Protein AF-A0A8I0SPR6-F1 (afdb_monomer_lite)

Sequence (163 aa):
MSTTIAFDTYAYVKKLRDAGVDERQAGIQAEALVAMVEDRLTTKQDMFMLKRDLAGMETNLRGDIKEMDVKAETRFRELGGKIETMKVEILARVDTKIEASKVDTLKWTAGMFAAQTALIIGAMFAMLKMNQPNPPPTGFPLAPAPEMRLPAPPTPTPVVPPH

Foldseek 3Di:
DPDDPDQDLPVQLVVCVVVPHDSVRSNVVSVVVVVVVVVPDDDPVNVVVVVVVVVVVVVVVVVVVVVVVVVVVVVVVVVVVVVVVVVVVVVVVVVVVVVVVVVVVVVVVVVVVVVVVVVVVVVVVVVVVVPDDDDPPDDDDPDPDDDPDDDDDDDDDDDDDDD

Structure (mmCIF, N/CA/C/O backbone):
data_AF-A0A8I0SPR6-F1
#
_entry.id   AF-A0A8I0SPR6-F1
#
loop_
_atom_site.group_PDB
_atom_site.id
_atom_site.type_symbol
_atom_site.label_atom_id
_atom_site.label_alt_id
_atom_site.label_comp_id
_atom_site.label_asym_id
_atom_site.label_entity_id
_atom_site.label_seq_id
_atom_site.pdbx_PDB_ins_code
_atom_site.Cartn_x
_atom_site.Cartn_y
_atom_site.Cartn_z
_atom_site.occupancy
_atom_site.B_iso_or_equiv
_atom_site.auth_seq_id
_atom_site.auth_comp_id
_atom_site.auth_asym_id
_atom_site.auth_atom_id
_atom_site.pdbx_PDB_model_num
ATOM 1 N N . MET A 1 1 ? -31.067 -7.128 27.918 1.00 38.47 1 MET A N 1
ATOM 2 C CA . MET A 1 1 ? -31.882 -6.863 29.120 1.00 38.47 1 MET A CA 1
ATOM 3 C C . MET A 1 1 ? -31.095 -7.384 30.308 1.00 38.4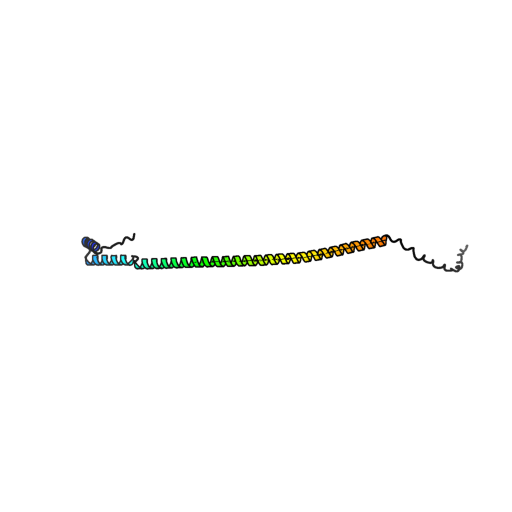7 1 MET A C 1
ATOM 5 O O . MET A 1 1 ? -30.935 -8.591 30.409 1.00 38.47 1 MET A O 1
ATOM 9 N N . SER A 1 2 ? -30.500 -6.509 31.122 1.00 41.44 2 SER A N 1
ATOM 10 C CA . SER A 1 2 ? -29.825 -6.944 32.350 1.00 41.44 2 SER A CA 1
ATOM 11 C C . SER A 1 2 ? -30.891 -7.187 33.407 1.00 41.44 2 SER A C 1
ATOM 13 O O . SER A 1 2 ? -31.450 -6.236 33.945 1.00 41.44 2 SER A O 1
ATOM 15 N N . THR A 1 3 ? -31.212 -8.450 33.664 1.00 42.59 3 THR A N 1
ATOM 16 C CA . THR A 1 3 ? -32.060 -8.831 34.794 1.00 42.59 3 THR A CA 1
ATOM 17 C C . THR A 1 3 ? -31.268 -8.558 36.065 1.00 42.59 3 THR A C 1
ATOM 19 O O . THR A 1 3 ? -30.351 -9.302 36.401 1.00 42.59 3 THR A O 1
ATOM 22 N N . THR A 1 4 ? -31.560 -7.455 36.749 1.00 54.38 4 THR A N 1
ATOM 23 C CA . THR A 1 4 ? -31.020 -7.207 38.087 1.00 54.38 4 THR A CA 1
ATOM 24 C C . THR A 1 4 ? -31.644 -8.237 39.022 1.00 54.38 4 THR A C 1
ATOM 26 O O . THR A 1 4 ? -32.839 -8.176 39.299 1.00 54.38 4 THR A O 1
ATOM 29 N N . ILE A 1 5 ? -30.860 -9.221 39.463 1.00 63.16 5 ILE A N 1
ATOM 30 C CA . ILE A 1 5 ? -31.296 -10.171 40.487 1.00 63.16 5 ILE A CA 1
ATOM 31 C C . ILE A 1 5 ? -31.250 -9.410 41.812 1.00 63.16 5 ILE A C 1
ATOM 33 O O . ILE A 1 5 ? -30.193 -9.266 42.417 1.00 63.16 5 ILE A O 1
ATOM 37 N N . ALA A 1 6 ? -32.382 -8.848 42.228 1.00 67.44 6 ALA A N 1
ATOM 38 C CA . ALA A 1 6 ? -32.519 -8.304 43.570 1.00 67.44 6 ALA A CA 1
ATOM 39 C C . ALA A 1 6 ? -32.626 -9.484 44.547 1.00 67.44 6 ALA A C 1
ATOM 41 O O . ALA A 1 6 ? -33.594 -10.245 44.496 1.00 67.44 6 ALA A O 1
ATOM 42 N N . PHE A 1 7 ? -31.612 -9.672 45.394 1.00 82.81 7 PHE A N 1
ATOM 43 C CA . PHE A 1 7 ? -31.650 -10.682 46.446 1.00 82.81 7 PHE A CA 1
ATOM 44 C C . PHE A 1 7 ? -32.396 -10.123 47.663 1.00 82.81 7 PHE A C 1
ATOM 46 O O . PHE A 1 7 ? -31.942 -9.172 48.295 1.00 82.81 7 PHE A O 1
ATOM 53 N N . ASP A 1 8 ? -33.560 -10.695 47.976 1.00 89.62 8 ASP A N 1
ATOM 54 C CA . ASP A 1 8 ? -34.340 -10.328 49.160 1.00 89.62 8 ASP A CA 1
ATOM 55 C C . ASP A 1 8 ? -33.836 -11.108 50.382 1.00 89.62 8 ASP A C 1
ATOM 57 O O . ASP A 1 8 ? -34.277 -12.226 50.675 1.00 89.62 8 ASP A O 1
ATOM 61 N N . THR A 1 9 ? -32.889 -10.496 51.096 1.00 90.75 9 THR A N 1
ATOM 62 C CA . THR A 1 9 ? -32.280 -11.040 52.314 1.00 90.75 9 THR A CA 1
ATOM 63 C C . THR A 1 9 ? -33.330 -11.363 53.379 1.00 90.75 9 THR A C 1
ATOM 65 O O . THR A 1 9 ? -33.224 -12.390 54.046 1.00 90.75 9 THR A O 1
ATOM 68 N N . TYR A 1 10 ? -34.382 -10.547 53.523 1.00 92.50 10 TYR A N 1
ATOM 69 C CA . TYR A 1 10 ? -35.407 -10.756 54.549 1.00 92.50 10 TYR A CA 1
ATOM 70 C C . TYR A 1 10 ? -36.288 -11.967 54.234 1.00 92.50 10 TYR A C 1
ATOM 72 O O . TYR A 1 10 ? -36.498 -12.827 55.094 1.00 92.50 10 TYR A O 1
ATOM 80 N N . ALA A 1 11 ? -36.772 -12.079 52.994 1.00 93.06 11 ALA A N 1
ATOM 81 C CA . ALA A 1 11 ? -37.551 -13.236 52.565 1.00 93.06 11 ALA A CA 1
ATOM 82 C C . ALA A 1 11 ? -36.734 -14.538 52.648 1.00 93.06 11 ALA A C 1
ATOM 84 O O . ALA A 1 11 ? -37.284 -15.591 52.984 1.00 93.06 11 ALA A O 1
ATOM 85 N N . TYR A 1 12 ? -35.427 -14.468 52.380 1.00 93.62 12 TYR A N 1
ATOM 86 C CA . TYR A 1 12 ? -34.513 -15.600 52.510 1.00 93.62 12 TYR A CA 1
ATOM 87 C C . TYR A 1 12 ? -34.317 -16.030 53.974 1.00 93.62 12 TYR A C 1
ATOM 89 O O . TYR A 1 12 ? -34.534 -17.199 54.295 1.00 93.62 12 TYR A O 1
ATOM 97 N N . VAL A 1 13 ? -34.022 -15.090 54.881 1.00 95.88 13 VAL A N 1
ATOM 98 C CA . VAL A 1 13 ? -33.905 -15.360 56.329 1.00 95.88 13 VAL A CA 1
ATOM 99 C C . VAL A 1 13 ? -35.208 -15.932 56.891 1.00 95.88 13 VAL A C 1
ATOM 101 O O . VAL A 1 13 ? -35.184 -16.922 57.622 1.00 95.88 13 VAL A O 1
ATOM 104 N N . LYS A 1 14 ? -36.360 -15.367 56.501 1.00 95.62 14 LYS A N 1
ATOM 105 C CA . LYS A 1 14 ? -37.680 -15.862 56.912 1.00 95.62 14 LYS A CA 1
ATOM 106 C C . LYS A 1 14 ? -37.892 -17.321 56.506 1.00 95.62 14 LYS A C 1
ATOM 108 O O . LYS A 1 14 ? -38.305 -18.113 57.343 1.00 95.62 14 LYS A O 1
ATOM 113 N N . LYS A 1 15 ? -37.572 -17.693 55.262 1.00 95.06 15 LYS A N 1
ATOM 114 C CA . LYS A 1 15 ? -37.686 -19.086 54.793 1.00 95.06 15 LYS A CA 1
ATOM 115 C C . LYS A 1 15 ? -36.806 -20.047 55.588 1.00 95.06 15 LYS A C 1
ATOM 117 O O . LYS A 1 15 ? -37.255 -21.142 55.903 1.00 95.06 15 LYS A O 1
ATOM 122 N N . LEU A 1 16 ? -35.575 -19.649 55.907 1.00 95.25 16 LEU A N 1
ATOM 123 C CA . LEU A 1 16 ? -34.661 -20.474 56.701 1.00 95.25 16 LEU A CA 1
ATOM 124 C C . LEU A 1 16 ? -35.183 -20.672 58.128 1.00 95.25 16 LEU A C 1
ATOM 126 O O . LEU A 1 16 ? -35.201 -21.798 58.621 1.00 95.25 16 LEU A O 1
ATOM 130 N N . ARG A 1 17 ? -35.684 -19.605 58.759 1.00 95.81 17 ARG A N 1
ATOM 131 C CA . ARG A 1 17 ? -36.299 -19.684 60.088 1.00 95.81 17 ARG A CA 1
ATOM 132 C C . ARG A 1 17 ? -37.550 -20.559 60.093 1.00 95.81 17 ARG A C 1
ATOM 134 O O . ARG A 1 17 ? -37.694 -21.411 60.963 1.00 95.81 17 ARG A O 1
ATOM 141 N N . ASP A 1 18 ? -38.432 -20.381 59.112 1.00 96.06 18 ASP A N 1
ATOM 142 C CA . ASP A 1 18 ? -39.660 -21.173 58.982 1.00 96.06 18 ASP A CA 1
ATOM 143 C C . ASP A 1 18 ? -39.342 -22.667 58.705 1.00 96.06 18 ASP A C 1
ATOM 145 O O . ASP A 1 18 ? -40.147 -23.540 59.019 1.00 96.06 18 ASP A O 1
ATOM 149 N N . ALA A 1 19 ? -38.144 -22.974 58.186 1.00 95.25 19 ALA A N 1
ATOM 150 C CA . ALA A 1 19 ? -37.602 -24.327 58.023 1.00 95.25 19 ALA A CA 1
ATOM 151 C C . ALA A 1 19 ? -36.843 -24.865 59.259 1.00 95.25 19 ALA A C 1
ATOM 153 O O . ALA A 1 19 ? -36.312 -25.975 59.214 1.00 95.25 19 ALA A O 1
ATOM 154 N N . GLY A 1 20 ? -36.792 -24.107 60.360 1.00 93.62 20 GLY A N 1
ATOM 155 C CA . GLY A 1 20 ? -36.185 -24.521 61.629 1.00 93.62 20 GLY A CA 1
ATOM 156 C C . GLY A 1 20 ? -34.717 -24.128 61.822 1.00 93.62 20 GLY A C 1
ATOM 157 O O . GLY A 1 20 ? -34.099 -24.581 62.784 1.00 93.62 20 GLY A O 1
ATOM 158 N N . VAL A 1 21 ? -34.143 -23.299 60.944 1.00 95.56 21 VAL A N 1
ATOM 159 C CA . VAL A 1 21 ? -32.799 -22.730 61.142 1.00 95.56 21 VAL A CA 1
ATOM 160 C C . VAL A 1 21 ? -32.869 -21.608 62.179 1.00 95.56 21 VAL A C 1
ATOM 162 O O . VAL A 1 21 ? -33.773 -20.774 62.139 1.00 95.56 21 VAL A O 1
ATOM 165 N N . ASP A 1 22 ? -31.904 -21.563 63.098 1.00 95.56 22 ASP A N 1
ATOM 166 C CA . ASP A 1 22 ? -31.794 -20.476 64.074 1.00 95.56 22 ASP A CA 1
ATOM 167 C C . ASP A 1 22 ? -31.654 -19.105 63.386 1.00 95.56 22 ASP A C 1
ATOM 169 O O . ASP A 1 22 ? -30.998 -18.976 62.352 1.00 95.56 22 ASP A O 1
ATOM 173 N N . GLU A 1 23 ? -32.240 -18.060 63.970 1.00 92.06 23 GLU A N 1
ATOM 174 C CA . GLU A 1 23 ? -32.304 -16.734 63.349 1.00 92.06 23 GLU A CA 1
ATOM 175 C C . GLU A 1 23 ? -30.918 -16.112 63.122 1.00 92.06 23 GLU A C 1
ATOM 177 O O . GLU A 1 23 ? -30.685 -15.505 62.073 1.00 92.06 23 GLU A O 1
ATOM 182 N N . ARG A 1 24 ? -29.953 -16.327 64.031 1.00 93.19 24 ARG A N 1
ATOM 183 C CA . ARG A 1 24 ? -28.573 -15.871 63.797 1.00 93.19 24 ARG A CA 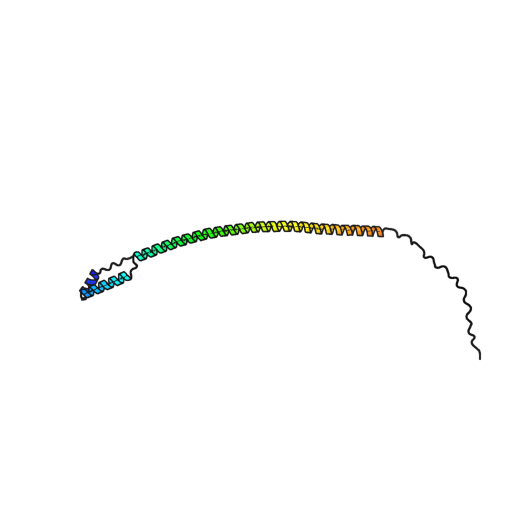1
ATOM 184 C C . ARG A 1 24 ? -27.921 -16.641 62.659 1.00 93.19 24 ARG A C 1
ATOM 186 O O . ARG A 1 24 ? -27.238 -16.039 61.836 1.00 93.19 24 ARG A O 1
ATOM 193 N N . GLN A 1 25 ? -28.126 -17.955 62.595 1.00 93.12 25 GLN A N 1
ATOM 194 C CA . GLN A 1 25 ? -27.565 -18.778 61.519 1.00 93.12 25 GLN A CA 1
ATOM 195 C C . GLN A 1 25 ? -28.170 -18.424 60.156 1.00 93.12 25 GLN A C 1
ATOM 197 O O . GLN A 1 25 ? -27.437 -18.314 59.174 1.00 93.12 25 GLN A O 1
ATOM 202 N N . ALA A 1 26 ? -29.482 -18.194 60.100 1.00 95.12 26 ALA A N 1
ATOM 203 C CA . ALA A 1 26 ? -30.177 -17.750 58.899 1.00 95.12 26 ALA A CA 1
ATOM 204 C C . ALA A 1 26 ? -29.657 -16.386 58.416 1.00 95.12 26 ALA A C 1
ATOM 206 O O . ALA A 1 26 ? -29.413 -16.218 57.221 1.00 95.12 26 ALA A O 1
ATOM 207 N N . GLY A 1 27 ? -29.424 -15.446 59.340 1.00 92.44 27 GLY A N 1
ATOM 208 C CA . GLY A 1 27 ? -28.809 -14.149 59.048 1.00 92.44 27 GLY A CA 1
ATOM 209 C C . GLY A 1 27 ? -27.410 -14.278 58.441 1.00 92.44 27 GLY A C 1
ATOM 210 O O . GLY A 1 27 ? -27.161 -13.730 57.371 1.00 92.44 27 GLY A O 1
ATOM 211 N N . ILE A 1 28 ? -26.534 -15.076 59.062 1.00 94.62 28 ILE A N 1
ATOM 212 C CA . ILE A 1 28 ? -25.161 -15.300 58.573 1.00 94.62 28 ILE A CA 1
ATOM 213 C C . ILE A 1 28 ? -25.162 -15.951 57.182 1.00 94.62 28 ILE A C 1
ATOM 215 O O . ILE A 1 28 ? -24.378 -15.563 56.317 1.00 94.62 28 ILE A O 1
ATOM 219 N N . GLN A 1 29 ? -26.050 -16.919 56.928 1.00 92.44 29 GLN A N 1
ATOM 220 C CA . GLN A 1 29 ? -26.164 -17.534 55.601 1.00 92.44 29 GLN A CA 1
ATOM 221 C C . GLN A 1 29 ? -26.618 -16.533 54.537 1.00 92.44 29 GLN A C 1
ATOM 223 O O . GLN A 1 29 ? -26.108 -16.560 53.418 1.00 92.44 29 GLN A O 1
ATOM 228 N N . ALA A 1 30 ? -27.575 -15.666 54.870 1.00 92.81 30 ALA A N 1
ATOM 229 C CA . ALA A 1 30 ? -28.072 -14.646 53.956 1.00 92.81 30 ALA A CA 1
ATOM 230 C C . ALA A 1 30 ? -26.981 -13.624 53.612 1.00 92.81 30 ALA A C 1
ATOM 232 O O . ALA A 1 30 ? -26.788 -13.299 52.444 1.00 92.81 30 ALA A O 1
ATOM 233 N N . GLU A 1 31 ? -26.234 -13.177 54.620 1.00 90.56 31 GLU A N 1
ATOM 234 C CA . GLU A 1 31 ? -25.129 -12.229 54.475 1.00 90.56 31 GLU A CA 1
ATOM 235 C C . GLU A 1 31 ? -23.979 -12.817 53.641 1.00 90.56 31 GLU A C 1
ATOM 237 O O . GLU A 1 31 ? -23.499 -12.179 52.705 1.00 90.56 31 GLU A O 1
ATOM 242 N N . ALA A 1 32 ? -23.610 -14.079 53.886 1.00 91.06 32 ALA A N 1
ATOM 243 C CA . ALA A 1 32 ? -22.609 -14.783 53.085 1.00 91.06 32 ALA A CA 1
ATOM 244 C C . ALA A 1 32 ? -23.037 -14.952 51.614 1.00 91.06 32 ALA A C 1
ATOM 246 O O . ALA A 1 32 ? -22.204 -14.867 50.709 1.00 91.06 32 ALA A O 1
ATOM 247 N N . LEU A 1 33 ? -24.332 -15.180 51.357 1.00 88.25 33 LEU A N 1
ATOM 248 C CA . LEU A 1 33 ? -24.853 -15.308 49.997 1.00 88.25 33 LEU A CA 1
ATOM 249 C C . LEU A 1 33 ? -24.853 -13.963 49.257 1.00 88.25 33 LEU A C 1
ATOM 251 O O . LEU A 1 33 ? -24.478 -13.924 48.087 1.00 88.25 33 LEU A O 1
ATOM 255 N N . VAL A 1 34 ? -25.223 -12.872 49.937 1.00 88.12 34 VAL A N 1
ATOM 256 C CA . VAL A 1 34 ? -25.141 -11.506 49.392 1.00 88.12 34 VAL A CA 1
ATOM 257 C C . VAL A 1 34 ? -23.701 -11.176 49.015 1.00 88.12 34 VAL A C 1
ATOM 259 O O . VAL A 1 34 ? -23.459 -10.791 47.874 1.00 88.12 34 VAL A O 1
ATOM 262 N N . ALA A 1 35 ? -22.746 -11.431 49.913 1.00 85.25 35 ALA A N 1
ATOM 263 C CA . ALA A 1 35 ? -21.331 -11.187 49.648 1.00 85.25 35 ALA A CA 1
ATOM 264 C C . ALA A 1 35 ? -20.824 -11.960 48.413 1.00 85.25 35 ALA A C 1
ATOM 266 O O . ALA A 1 35 ? -20.146 -11.390 47.562 1.00 85.25 35 ALA A O 1
ATOM 267 N N . MET A 1 36 ? -21.198 -13.238 48.258 1.00 83.25 36 MET A N 1
ATOM 268 C CA . MET A 1 36 ? -20.830 -14.032 47.074 1.00 83.25 36 MET A CA 1
ATOM 269 C C . MET A 1 36 ? -21.480 -13.541 45.774 1.00 83.25 36 MET A C 1
ATOM 271 O O . MET A 1 36 ? -20.889 -13.678 44.702 1.00 83.25 36 MET A O 1
ATOM 275 N N . VAL A 1 37 ? -22.711 -13.029 45.842 1.00 81.75 37 VAL A N 1
ATOM 276 C CA . VAL A 1 37 ? -23.421 -12.494 44.673 1.00 81.75 37 VAL A CA 1
ATOM 277 C C . VAL A 1 37 ? -22.816 -11.158 44.252 1.00 81.75 37 VAL A C 1
ATOM 279 O O . VAL A 1 37 ? -22.580 -10.961 43.064 1.00 81.75 37 VAL A O 1
ATOM 282 N N . GLU A 1 38 ? -22.515 -10.270 45.198 1.00 78.50 38 GLU A N 1
ATOM 283 C CA . GLU A 1 38 ? -21.878 -8.978 44.925 1.00 78.50 38 GLU A CA 1
ATOM 284 C C . GLU A 1 38 ? -20.464 -9.136 44.348 1.00 78.50 38 GLU A C 1
ATOM 286 O O . GLU A 1 38 ? -20.138 -8.454 43.379 1.00 78.50 38 GLU A O 1
ATOM 291 N N . ASP A 1 39 ? -19.670 -10.085 44.855 1.00 77.00 39 ASP A N 1
ATOM 292 C CA . ASP A 1 39 ? -18.302 -10.357 44.381 1.00 77.00 39 ASP A CA 1
ATOM 293 C C . ASP A 1 39 ? -18.252 -10.902 42.938 1.00 77.00 39 ASP A C 1
ATOM 295 O O . ASP A 1 39 ? -17.302 -10.665 42.193 1.00 77.00 39 ASP A O 1
ATOM 299 N N . ARG A 1 40 ? -19.299 -11.614 42.497 1.00 70.88 40 ARG A N 1
ATOM 300 C CA . ARG A 1 40 ? -19.376 -12.201 41.143 1.00 70.88 40 ARG A CA 1
ATOM 301 C C . ARG A 1 40 ? -20.079 -11.320 40.116 1.00 70.88 40 ARG A C 1
ATOM 303 O O . ARG A 1 40 ? -20.077 -11.656 38.928 1.00 70.88 40 ARG A O 1
ATOM 310 N N . LEU A 1 41 ? -20.723 -10.239 40.543 1.00 76.88 41 LEU A N 1
ATOM 311 C CA . LEU A 1 41 ? -21.430 -9.345 39.638 1.00 76.88 41 LEU A CA 1
ATOM 312 C C . LEU A 1 41 ? -20.455 -8.350 39.017 1.00 76.88 41 LEU A C 1
ATOM 314 O O . LEU A 1 41 ? -19.772 -7.602 39.706 1.00 76.88 41 LEU A O 1
ATOM 318 N N . THR A 1 42 ? -20.451 -8.284 37.685 1.00 73.12 42 THR A N 1
ATOM 319 C CA . THR A 1 42 ? -19.804 -7.182 36.971 1.00 73.12 42 THR A CA 1
ATOM 320 C C . THR A 1 42 ? -20.439 -5.875 37.430 1.00 73.12 42 THR A C 1
ATOM 322 O O . THR A 1 42 ? -21.647 -5.663 37.265 1.00 73.12 42 THR A O 1
ATOM 325 N N . THR A 1 43 ? -19.643 -4.995 38.030 1.00 79.19 43 THR A N 1
ATOM 326 C CA . THR A 1 43 ? -20.162 -3.741 38.565 1.00 79.19 43 THR A CA 1
ATOM 327 C C . THR A 1 43 ? -20.516 -2.793 37.418 1.00 79.19 43 THR A C 1
ATOM 329 O O . THR A 1 43 ? -20.017 -2.897 36.292 1.00 79.19 43 THR A O 1
ATOM 332 N N . LYS A 1 44 ? -21.369 -1.796 37.691 1.00 79.12 44 LYS A N 1
ATOM 333 C CA . LYS A 1 44 ? -21.623 -0.718 36.716 1.00 79.12 44 LYS A CA 1
ATOM 334 C C . LYS A 1 44 ? -20.316 -0.035 36.300 1.00 79.12 44 LYS A 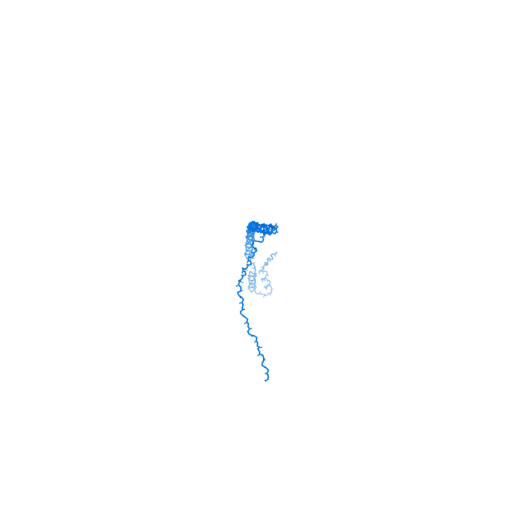C 1
ATOM 336 O O . LYS A 1 44 ? -20.190 0.363 35.145 1.00 79.12 44 LYS A O 1
ATOM 341 N N . GLN A 1 45 ? -19.364 0.076 37.226 1.00 84.06 45 GLN A N 1
ATOM 342 C CA . GLN A 1 45 ? -18.054 0.671 36.996 1.00 84.06 45 GLN A CA 1
ATOM 343 C C . GLN A 1 45 ? -17.240 -0.123 35.967 1.00 84.06 45 GLN A C 1
ATOM 345 O O . GLN A 1 45 ? -16.708 0.484 35.040 1.00 84.06 45 GLN A O 1
ATOM 350 N N . ASP A 1 46 ? -17.224 -1.453 36.049 1.00 86.12 46 ASP A N 1
ATOM 351 C CA . ASP A 1 46 ? -16.537 -2.308 35.069 1.00 86.12 46 ASP A CA 1
ATOM 352 C C . ASP A 1 46 ? -17.113 -2.130 33.663 1.00 86.12 46 ASP A C 1
ATOM 354 O O . ASP A 1 46 ? -16.381 -1.982 32.685 1.00 86.12 46 ASP A O 1
ATOM 358 N N . MET A 1 47 ? -18.442 -2.033 33.556 1.00 89.56 47 MET A N 1
ATOM 359 C CA . MET A 1 47 ? -19.095 -1.757 32.276 1.00 89.56 47 MET A CA 1
ATOM 360 C C . MET A 1 47 ? -18.727 -0.370 31.723 1.00 89.56 47 MET A C 1
ATOM 362 O O . MET A 1 47 ? -18.586 -0.211 30.509 1.00 89.56 47 MET A O 1
ATOM 366 N N . PHE A 1 48 ? -18.563 0.642 32.581 1.00 90.94 48 PHE A N 1
ATOM 367 C CA . PHE A 1 48 ? -18.088 1.961 32.154 1.00 90.94 48 PHE A CA 1
ATOM 368 C C . PHE A 1 48 ? -16.632 1.928 31.686 1.00 90.94 48 PHE A C 1
ATOM 370 O O . PHE A 1 48 ? -16.323 2.565 30.679 1.00 90.94 48 PHE A O 1
ATOM 377 N N . MET A 1 49 ? -15.763 1.170 32.361 1.00 92.81 49 MET A N 1
ATOM 378 C CA . MET A 1 49 ? -14.373 0.984 31.933 1.00 92.81 49 MET A CA 1
ATOM 379 C C . MET A 1 49 ? -14.315 0.329 30.551 1.00 92.81 49 MET A C 1
ATOM 381 O O . MET A 1 49 ? -13.714 0.895 29.644 1.00 92.81 49 MET A O 1
ATOM 385 N N . LEU A 1 50 ? -15.061 -0.759 30.337 1.00 94.69 50 LEU A N 1
ATOM 386 C CA . LEU A 1 50 ? -15.136 -1.428 29.033 1.00 94.69 50 LEU A CA 1
ATOM 387 C C . LEU A 1 50 ? -15.661 -0.513 27.920 1.00 94.69 50 LEU A C 1
ATOM 389 O O . LEU A 1 50 ? -15.124 -0.512 26.817 1.00 94.69 50 LEU A O 1
ATOM 393 N N . LYS A 1 51 ? -16.693 0.297 28.191 1.00 95.56 51 LYS A N 1
ATOM 394 C CA . LYS A 1 51 ? -17.204 1.271 27.209 1.00 95.56 51 LYS A CA 1
ATOM 395 C C . LYS A 1 51 ? -16.172 2.335 26.862 1.00 95.56 51 LYS A C 1
ATOM 397 O O . LYS A 1 51 ? -16.081 2.738 25.705 1.00 95.56 51 LYS A O 1
ATOM 402 N N . ARG A 1 52 ? -15.419 2.805 27.856 1.00 96.81 52 ARG A N 1
ATOM 403 C CA . ARG A 1 52 ? -14.353 3.782 27.643 1.00 96.81 52 ARG A CA 1
ATOM 404 C C . ARG A 1 52 ? -13.226 3.181 26.811 1.00 96.81 52 ARG A C 1
ATOM 406 O O . ARG A 1 52 ? -12.767 3.828 25.877 1.00 96.81 52 ARG A O 1
ATOM 413 N N . ASP A 1 53 ? -12.817 1.958 27.121 1.00 97.25 53 ASP A N 1
ATOM 414 C CA . ASP A 1 53 ? -11.749 1.270 26.399 1.00 97.25 53 ASP A CA 1
ATOM 415 C C . ASP A 1 53 ? -12.174 0.969 24.954 1.00 97.25 53 ASP A C 1
ATOM 417 O O . ASP A 1 53 ? -11.398 1.202 24.028 1.00 97.25 53 ASP A O 1
ATOM 421 N N . LEU A 1 54 ? -13.437 0.578 24.739 1.00 97.81 54 LEU A N 1
ATOM 422 C CA . LEU A 1 54 ? -14.017 0.419 23.403 1.00 97.81 54 LEU A CA 1
ATOM 423 C C . LEU A 1 54 ? -14.005 1.736 22.617 1.00 97.81 54 LEU A C 1
ATOM 425 O O . LEU A 1 54 ? -13.542 1.757 21.480 1.00 97.81 54 LEU A O 1
ATOM 429 N N . ALA A 1 55 ? -14.447 2.841 23.223 1.00 97.69 55 ALA A N 1
ATOM 430 C CA . ALA A 1 55 ? -14.387 4.156 22.586 1.00 97.69 55 ALA A CA 1
ATOM 431 C C . ALA A 1 55 ? -12.936 4.556 22.255 1.00 97.69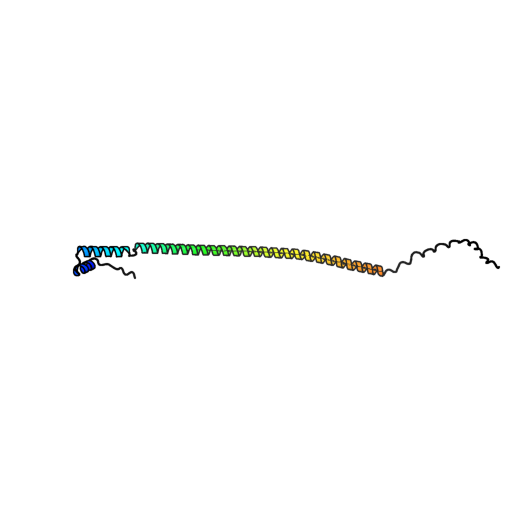 55 ALA A C 1
ATOM 433 O O . ALA A 1 55 ? -12.666 5.090 21.182 1.00 97.69 55 ALA A O 1
ATOM 434 N N . GLY A 1 56 ? -11.986 4.239 23.140 1.00 98.06 56 GLY A N 1
ATOM 435 C CA . GLY A 1 56 ? -10.556 4.413 22.888 1.00 98.06 56 GLY A CA 1
ATOM 436 C C . GLY A 1 56 ? -10.090 3.633 21.656 1.00 98.06 56 GLY A C 1
ATOM 437 O O . GLY A 1 56 ? -9.493 4.210 20.747 1.00 98.06 56 GLY A O 1
ATOM 438 N N . MET A 1 57 ? -10.432 2.346 21.571 1.00 98.00 57 MET A N 1
ATOM 439 C CA . MET A 1 57 ? -10.116 1.506 20.413 1.00 98.00 57 MET A CA 1
ATOM 440 C C . MET A 1 57 ? -10.735 2.038 19.116 1.00 98.00 57 MET A C 1
ATOM 442 O O . MET A 1 57 ? -10.047 2.086 18.100 1.00 98.00 57 MET A O 1
ATOM 446 N N . GLU A 1 58 ? -11.993 2.480 19.137 1.00 97.69 58 GLU A N 1
ATOM 447 C CA . GLU A 1 58 ? -12.648 3.077 17.967 1.00 97.69 58 GLU A CA 1
ATOM 448 C C . GLU A 1 58 ? -11.919 4.337 17.490 1.00 97.69 58 GLU A C 1
ATOM 450 O O . GLU A 1 58 ? -11.709 4.521 16.288 1.00 97.69 58 GLU A O 1
ATOM 455 N N . THR A 1 59 ? -11.488 5.198 18.417 1.00 97.62 59 THR A N 1
ATOM 456 C CA . THR A 1 59 ? -10.722 6.399 18.060 1.00 97.62 59 THR A CA 1
ATOM 457 C C . THR A 1 59 ? -9.347 6.067 17.489 1.00 97.62 59 THR A C 1
ATOM 459 O O . THR A 1 59 ? -8.959 6.676 16.490 1.00 97.62 59 THR A O 1
ATOM 462 N N . ASN A 1 60 ? -8.654 5.073 18.052 1.00 98.00 60 ASN A N 1
ATOM 463 C CA . ASN A 1 60 ? -7.361 4.606 17.553 1.00 98.00 60 ASN A CA 1
ATOM 464 C C . ASN A 1 60 ? -7.497 4.019 16.147 1.00 98.00 60 ASN A C 1
ATOM 466 O O . ASN A 1 60 ? -6.821 4.476 15.235 1.00 98.00 60 ASN A O 1
ATOM 470 N N . LEU A 1 61 ? -8.450 3.106 15.932 1.00 98.31 61 LEU A N 1
ATOM 471 C CA . LEU A 1 61 ? -8.707 2.519 14.614 1.00 98.31 61 LEU A CA 1
ATOM 472 C C . LEU A 1 61 ? -9.066 3.583 13.573 1.00 98.31 61 LEU A C 1
ATOM 474 O O . LEU A 1 61 ? -8.621 3.523 12.429 1.00 98.31 61 LEU A O 1
ATOM 478 N N . ARG A 1 62 ? -9.849 4.596 13.959 1.00 98.12 62 ARG A N 1
ATOM 479 C CA . ARG A 1 62 ? -10.154 5.730 13.080 1.00 98.12 62 ARG A CA 1
ATOM 480 C C . ARG A 1 62 ? -8.908 6.554 12.744 1.00 98.12 62 ARG A C 1
ATOM 482 O O . ARG A 1 62 ? -8.832 7.096 11.642 1.00 98.12 62 ARG A O 1
ATOM 489 N N . GLY A 1 63 ? -7.979 6.683 13.688 1.00 98.31 63 GLY A N 1
ATOM 490 C CA . GLY A 1 63 ? -6.668 7.294 13.479 1.00 98.31 63 GLY A CA 1
ATOM 491 C C . GLY A 1 63 ? -5.831 6.493 12.487 1.00 98.31 63 GLY A C 1
ATOM 492 O O . GLY A 1 63 ? -5.435 7.038 11.460 1.00 98.31 63 GLY A O 1
ATOM 493 N N . ASP A 1 64 ? -5.670 5.196 12.739 1.00 98.19 64 ASP A N 1
ATOM 494 C CA . ASP A 1 64 ? -4.882 4.281 11.908 1.00 98.19 64 ASP A CA 1
ATOM 495 C C . ASP A 1 64 ? -5.396 4.236 10.464 1.00 98.19 64 ASP A C 1
ATOM 497 O O . ASP A 1 64 ? -4.610 4.297 9.520 1.00 98.19 64 ASP A O 1
ATOM 501 N N . ILE A 1 65 ? -6.721 4.204 10.266 1.00 98.31 65 ILE A N 1
ATOM 502 C CA . ILE A 1 65 ? -7.331 4.244 8.927 1.00 98.31 65 ILE A CA 1
ATOM 503 C C . ILE A 1 65 ? -6.949 5.531 8.188 1.00 98.31 65 ILE A C 1
ATOM 505 O O . ILE A 1 65 ? -6.577 5.474 7.018 1.00 98.31 65 ILE A O 1
ATOM 509 N N . LYS A 1 66 ? -7.007 6.689 8.856 1.00 97.88 66 LYS A N 1
ATOM 510 C CA . LYS A 1 66 ? -6.611 7.968 8.247 1.00 97.88 66 LYS A CA 1
ATOM 511 C C . LYS A 1 66 ? -5.119 8.020 7.939 1.00 97.88 66 LYS A C 1
ATOM 513 O O . LYS A 1 66 ? -4.731 8.547 6.903 1.00 97.88 66 LYS A O 1
ATOM 518 N N . GLU A 1 67 ? -4.281 7.493 8.827 1.00 98.25 67 GLU A N 1
ATOM 519 C CA . GLU A 1 67 ? -2.839 7.426 8.589 1.00 98.25 67 GLU A CA 1
ATOM 520 C C . GLU A 1 67 ? -2.522 6.530 7.386 1.00 98.25 67 GLU A C 1
ATOM 522 O O . GLU A 1 67 ? -1.719 6.896 6.524 1.00 98.25 67 GLU A O 1
ATOM 527 N N . MET A 1 68 ? -3.185 5.374 7.293 1.00 97.94 68 MET A N 1
ATOM 528 C CA . MET A 1 68 ? -3.054 4.470 6.154 1.00 97.94 68 MET A CA 1
ATOM 529 C C . MET A 1 68 ? -3.475 5.127 4.839 1.00 97.94 68 MET A C 1
ATOM 531 O O . MET A 1 68 ? -2.782 4.934 3.840 1.00 97.94 68 MET A O 1
ATOM 535 N N . ASP A 1 69 ? -4.554 5.909 4.843 1.00 98.25 69 ASP A N 1
ATOM 536 C CA . ASP A 1 69 ? -5.051 6.643 3.673 1.00 98.25 69 ASP A CA 1
ATOM 537 C C . ASP A 1 69 ? -3.998 7.639 3.158 1.00 98.25 69 ASP A C 1
ATOM 539 O O . ASP A 1 69 ? -3.503 7.522 2.033 1.00 98.25 69 ASP A O 1
ATOM 543 N N . VAL A 1 70 ? -3.494 8.500 4.051 1.00 98.19 70 VAL A N 1
ATOM 544 C CA . VAL A 1 70 ? -2.429 9.471 3.741 1.00 98.19 70 VAL A CA 1
ATOM 545 C C . VAL A 1 70 ? -1.161 8.778 3.232 1.00 98.19 70 VAL A C 1
ATOM 547 O O . VAL A 1 70 ? -0.494 9.240 2.296 1.00 98.19 70 VAL A O 1
ATOM 550 N N . LYS A 1 71 ? -0.792 7.647 3.840 1.00 98.25 71 LYS A N 1
ATOM 551 C CA . LYS A 1 71 ? 0.385 6.870 3.438 1.00 98.25 71 LYS A CA 1
ATOM 552 C C . LYS A 1 71 ? 0.204 6.238 2.060 1.00 98.25 71 LYS A C 1
ATOM 554 O O . LYS A 1 71 ? 1.165 6.204 1.285 1.00 98.25 71 LYS A O 1
ATOM 559 N N . ALA A 1 72 ? -0.992 5.746 1.744 1.00 98.38 72 ALA A N 1
ATOM 560 C CA . ALA A 1 72 ? -1.313 5.204 0.430 1.00 98.38 72 ALA A CA 1
ATOM 561 C C . ALA A 1 72 ? -1.211 6.296 -0.642 1.00 98.38 72 ALA A C 1
ATOM 563 O O . ALA A 1 72 ? -0.496 6.117 -1.628 1.00 98.38 72 ALA A O 1
ATOM 564 N N . GLU A 1 73 ? -1.821 7.455 -0.410 1.00 98.31 73 GLU A N 1
ATOM 565 C CA . GLU A 1 73 ? -1.790 8.604 -1.323 1.00 98.31 73 GLU A CA 1
ATOM 566 C C . GLU A 1 73 ? -0.364 9.099 -1.573 1.00 98.31 73 GLU A C 1
ATOM 568 O O . GLU A 1 73 ? 0.039 9.332 -2.717 1.00 98.31 73 GLU A O 1
ATOM 573 N N . THR A 1 74 ? 0.443 9.178 -0.513 1.00 98.12 74 THR A N 1
ATOM 574 C CA . THR A 1 74 ? 1.857 9.557 -0.610 1.00 98.12 74 THR A CA 1
ATOM 575 C C . THR A 1 74 ? 2.636 8.575 -1.485 1.00 98.12 74 THR A C 1
ATOM 577 O O . THR A 1 74 ? 3.371 8.993 -2.382 1.00 98.12 74 THR A O 1
ATOM 580 N N . ARG A 1 75 ? 2.447 7.264 -1.281 1.00 98.31 75 ARG A N 1
ATOM 581 C CA . ARG A 1 75 ? 3.114 6.226 -2.084 1.00 98.31 75 ARG A CA 1
ATOM 582 C C . ARG A 1 75 ? 2.647 6.219 -3.535 1.00 98.31 75 ARG A C 1
ATOM 584 O O . ARG A 1 75 ? 3.473 6.030 -4.425 1.00 98.31 75 ARG A O 1
ATOM 591 N N . PHE A 1 76 ? 1.362 6.449 -3.796 1.00 98.25 76 PHE A N 1
ATOM 592 C CA . PHE A 1 76 ? 0.855 6.578 -5.162 1.00 98.25 76 PHE A CA 1
ATOM 593 C C . PHE A 1 76 ? 1.456 7.786 -5.875 1.00 98.25 76 PHE A C 1
ATOM 595 O O . PHE A 1 76 ? 1.876 7.669 -7.027 1.00 98.25 76 PHE A O 1
ATOM 602 N N . ARG A 1 77 ? 1.575 8.923 -5.184 1.00 98.06 77 ARG A N 1
ATOM 603 C CA . ARG A 1 77 ? 2.232 10.112 -5.730 1.00 98.06 77 ARG A CA 1
ATOM 604 C C . ARG A 1 77 ? 3.711 9.861 -6.020 1.00 98.0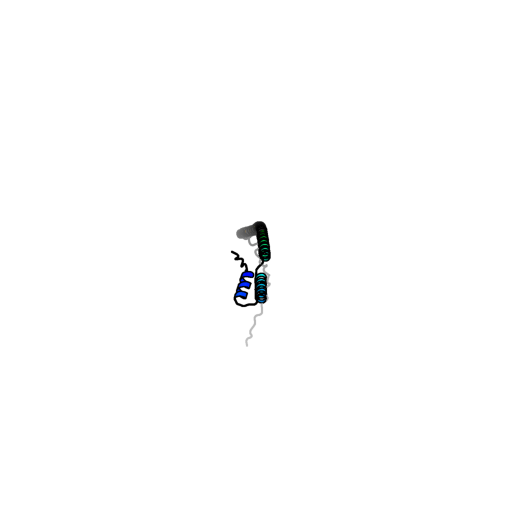6 77 ARG A C 1
ATOM 606 O O . ARG A 1 77 ? 4.199 10.257 -7.076 1.00 98.06 77 ARG A O 1
ATOM 613 N N . GLU A 1 78 ? 4.411 9.180 -5.117 1.00 98.19 78 GLU A N 1
ATOM 614 C CA . GLU A 1 78 ? 5.812 8.797 -5.308 1.00 98.19 78 GLU A CA 1
ATOM 615 C C . GLU A 1 78 ? 5.984 7.862 -6.516 1.00 98.19 78 GLU A C 1
ATOM 617 O O . GLU A 1 78 ? 6.858 8.089 -7.353 1.00 98.19 78 GLU A O 1
ATOM 622 N N . LEU A 1 79 ? 5.132 6.839 -6.644 1.00 98.38 79 LEU A N 1
ATOM 623 C CA . LEU A 1 79 ? 5.129 5.933 -7.795 1.00 98.38 79 LEU A CA 1
ATOM 624 C C . LEU A 1 79 ? 4.846 6.678 -9.102 1.00 98.38 79 LEU A C 1
ATOM 626 O O . LEU A 1 79 ? 5.574 6.479 -10.072 1.00 98.38 79 LEU A O 1
ATOM 630 N N . GLY A 1 80 ? 3.851 7.568 -9.119 1.00 98.19 80 GLY A N 1
ATOM 631 C CA . GLY A 1 80 ? 3.555 8.413 -10.276 1.00 98.19 80 GLY A CA 1
ATOM 632 C C . GLY A 1 80 ? 4.752 9.276 -10.684 1.00 98.19 80 GLY A C 1
ATOM 633 O O . GLY A 1 80 ? 5.108 9.323 -11.859 1.00 98.19 80 GLY A O 1
ATOM 634 N N . GLY A 1 81 ? 5.443 9.876 -9.709 1.00 98.25 81 GLY A N 1
ATOM 635 C CA . GLY A 1 81 ? 6.671 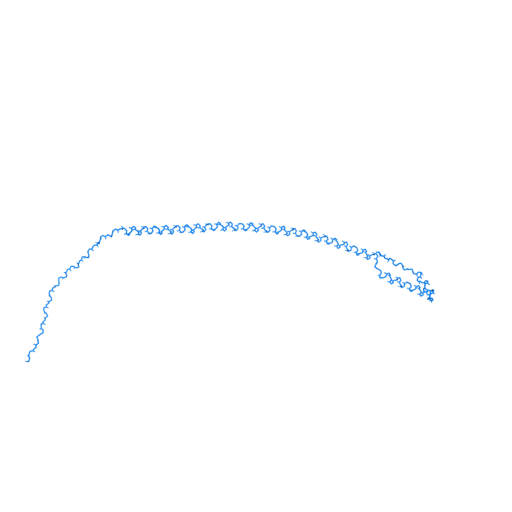10.634 -9.953 1.00 98.25 81 GLY A CA 1
ATOM 636 C C . GLY A 1 81 ? 7.805 9.776 -10.521 1.00 98.25 81 GLY A C 1
ATOM 637 O O . GLY A 1 81 ? 8.452 10.172 -11.488 1.00 98.25 81 GLY A O 1
ATOM 638 N N . LYS A 1 82 ? 8.030 8.572 -9.974 1.00 98.25 82 LYS A N 1
ATOM 639 C CA . LYS A 1 82 ? 9.037 7.631 -10.500 1.00 98.25 82 LYS A CA 1
ATOM 640 C C . LYS A 1 82 ? 8.726 7.207 -11.933 1.00 98.25 82 LYS A C 1
ATOM 642 O O . LYS A 1 82 ? 9.644 7.125 -12.742 1.00 98.25 82 LYS A O 1
ATOM 647 N N . ILE A 1 83 ? 7.456 6.957 -12.251 1.00 98.31 83 ILE A N 1
ATOM 648 C CA . ILE A 1 83 ? 7.020 6.603 -13.606 1.00 98.31 83 ILE A CA 1
ATOM 649 C C . ILE A 1 83 ? 7.313 7.743 -14.584 1.00 98.31 83 ILE A C 1
ATOM 651 O O . ILE A 1 83 ? 7.885 7.482 -15.641 1.00 98.31 83 ILE A O 1
ATOM 655 N N . GLU A 1 84 ? 6.989 8.991 -14.236 1.00 98.00 84 GLU A N 1
ATOM 656 C CA . GLU A 1 84 ? 7.245 10.121 -15.137 1.00 98.00 84 GLU A CA 1
ATOM 657 C C . GLU A 1 84 ? 8.750 10.349 -15.341 1.00 98.00 84 GLU A C 1
ATOM 659 O O . GLU A 1 84 ? 9.199 10.529 -16.472 1.00 98.00 84 GLU A O 1
ATOM 664 N N . THR A 1 85 ? 9.557 10.232 -14.282 1.00 97.62 85 THR A N 1
ATOM 665 C CA . THR A 1 85 ? 11.024 10.296 -14.392 1.00 97.62 85 THR A CA 1
ATOM 666 C C . THR A 1 85 ? 11.575 9.187 -15.288 1.00 97.62 85 THR A C 1
ATOM 668 O O . THR A 1 85 ? 12.363 9.467 -16.191 1.00 97.62 85 THR A O 1
ATOM 671 N N . MET A 1 86 ? 11.139 7.935 -15.094 1.00 98.00 86 MET A N 1
ATOM 672 C CA . MET A 1 86 ? 11.563 6.814 -15.943 1.00 98.00 86 MET A CA 1
ATOM 673 C C . MET A 1 86 ? 11.163 7.029 -17.404 1.00 98.00 86 MET A C 1
ATOM 675 O O . MET A 1 86 ? 11.943 6.734 -18.305 1.00 98.00 86 MET A O 1
ATOM 679 N N . LYS A 1 87 ? 9.966 7.564 -17.656 1.00 97.69 87 LYS A N 1
ATOM 680 C CA . LYS A 1 87 ? 9.489 7.875 -19.005 1.00 97.69 87 LYS A CA 1
ATOM 681 C C . LYS A 1 87 ? 10.370 8.926 -19.682 1.00 97.69 87 LYS A C 1
ATOM 683 O O . LYS A 1 87 ? 10.777 8.713 -20.821 1.00 97.69 87 LYS A O 1
ATOM 688 N N . VAL A 1 88 ? 10.705 10.015 -18.985 1.00 97.56 88 VAL A N 1
ATOM 689 C CA . VAL A 1 88 ? 11.621 11.049 -19.498 1.00 97.56 88 VAL A CA 1
ATOM 690 C C . VAL A 1 88 ? 13.003 10.460 -19.789 1.00 97.56 88 VAL A C 1
ATOM 692 O O . VAL A 1 88 ? 13.558 10.705 -20.859 1.00 97.56 88 VAL A O 1
ATOM 695 N N . GLU A 1 89 ? 13.543 9.641 -18.883 1.00 97.62 89 GLU A N 1
ATOM 696 C CA . GLU A 1 89 ? 14.855 9.016 -19.077 1.00 97.62 89 GLU A CA 1
ATOM 697 C C . GLU A 1 89 ? 14.868 8.061 -20.281 1.00 97.62 89 GLU A C 1
ATOM 699 O O . GLU A 1 89 ? 15.800 8.088 -21.087 1.00 97.62 89 GLU A O 1
ATOM 704 N N . ILE A 1 90 ? 13.831 7.232 -20.436 1.00 97.44 90 ILE A N 1
ATOM 705 C CA . ILE A 1 90 ? 13.711 6.304 -21.566 1.00 97.44 90 ILE A CA 1
ATOM 706 C C . ILE A 1 90 ? 13.626 7.070 -22.886 1.00 97.44 90 ILE A C 1
ATOM 708 O O . ILE A 1 90 ? 14.344 6.716 -23.821 1.00 97.44 90 ILE A O 1
ATOM 712 N N . LEU A 1 91 ? 12.803 8.122 -22.963 1.00 96.06 91 LEU A N 1
ATOM 713 C CA . LEU A 1 91 ? 12.684 8.945 -24.171 1.00 96.06 91 LEU A CA 1
ATOM 714 C C . LEU A 1 91 ? 14.033 9.569 -24.548 1.00 96.06 91 LEU A C 1
ATOM 716 O O . LEU A 1 91 ? 14.498 9.377 -25.670 1.00 96.06 91 LEU A O 1
ATOM 720 N N . ALA A 1 92 ? 14.733 10.180 -23.588 1.00 95.69 92 ALA A N 1
ATOM 721 C CA . ALA A 1 92 ? 16.058 10.754 -23.825 1.00 95.69 92 ALA A CA 1
ATOM 722 C C . ALA A 1 92 ? 17.091 9.701 -24.283 1.00 95.69 92 ALA A C 1
ATOM 724 O O . ALA A 1 92 ? 17.898 9.943 -25.185 1.00 95.69 92 ALA A O 1
ATOM 725 N N . ARG A 1 93 ? 17.070 8.495 -23.698 1.00 96.25 93 ARG A N 1
ATOM 726 C CA . ARG A 1 93 ? 17.948 7.387 -24.117 1.00 96.25 93 ARG A CA 1
ATOM 727 C C . ARG A 1 93 ? 17.627 6.884 -25.525 1.00 96.25 93 ARG A C 1
ATOM 729 O O . ARG A 1 93 ? 18.536 6.452 -26.231 1.00 96.25 93 ARG A O 1
ATOM 736 N N . VAL A 1 94 ? 16.360 6.894 -25.927 1.00 96.31 94 VAL A N 1
ATOM 737 C CA . VAL A 1 94 ? 15.950 6.501 -27.279 1.00 96.31 94 VAL A CA 1
ATOM 738 C C . VAL A 1 94 ? 16.399 7.547 -28.296 1.00 96.31 94 VAL A C 1
ATOM 740 O O . VAL A 1 94 ? 17.059 7.174 -29.263 1.00 96.31 94 VAL A O 1
ATOM 743 N N . ASP A 1 95 ? 16.154 8.834 -28.046 1.00 94.94 95 ASP A N 1
ATOM 744 C CA . ASP A 1 95 ? 16.575 9.919 -28.943 1.00 94.94 95 ASP A CA 1
ATOM 745 C C . ASP A 1 95 ? 18.096 9.932 -29.148 1.00 94.94 95 ASP A C 1
ATOM 747 O O . ASP A 1 95 ? 18.585 9.974 -30.276 1.00 94.94 95 ASP A O 1
ATOM 751 N N . THR A 1 96 ? 18.866 9.790 -28.066 1.00 94.50 96 THR A N 1
ATOM 752 C CA . THR A 1 96 ? 20.338 9.740 -28.147 1.00 94.50 96 THR A CA 1
ATOM 753 C C . THR A 1 96 ? 20.847 8.531 -28.933 1.00 94.50 96 THR A C 1
ATOM 755 O O . THR A 1 96 ? 21.778 8.663 -29.729 1.00 94.50 96 THR A O 1
ATOM 758 N N . LYS A 1 97 ? 20.230 7.353 -28.765 1.00 93.75 97 LYS A N 1
ATOM 759 C CA . LYS A 1 97 ? 20.571 6.159 -29.555 1.00 93.75 97 LYS A CA 1
ATOM 760 C C . LYS A 1 97 ? 20.197 6.303 -31.026 1.00 93.75 97 LYS A C 1
ATOM 762 O O . LYS A 1 97 ? 20.937 5.815 -31.877 1.00 93.75 97 LYS A O 1
ATOM 767 N N . ILE A 1 98 ? 19.078 6.958 -31.329 1.00 93.88 98 ILE A N 1
ATOM 768 C CA . ILE A 1 98 ? 18.664 7.242 -32.706 1.00 93.88 98 ILE A CA 1
ATOM 769 C C . ILE A 1 98 ? 19.688 8.159 -33.378 1.00 93.88 98 ILE A C 1
ATOM 771 O O . ILE A 1 98 ? 20.138 7.850 -34.479 1.00 93.88 98 ILE A O 1
ATOM 775 N N . GLU A 1 99 ? 20.104 9.242 -32.720 1.00 90.81 99 GLU A N 1
ATOM 776 C CA . GLU A 1 99 ? 21.109 10.159 -33.270 1.00 90.81 99 GLU A CA 1
ATOM 777 C C . GLU A 1 99 ? 22.468 9.476 -33.475 1.00 90.81 99 GLU A C 1
ATOM 779 O O . GLU A 1 99 ? 23.057 9.579 -34.552 1.00 90.81 99 GLU A O 1
ATOM 784 N N . ALA A 1 100 ? 22.932 8.688 -32.499 1.00 90.44 100 ALA A N 1
ATOM 785 C CA . ALA A 1 100 ? 24.158 7.905 -32.651 1.00 90.44 100 ALA A CA 1
ATOM 786 C C . ALA A 1 100 ? 24.071 6.923 -33.836 1.00 90.44 100 ALA A C 1
ATOM 788 O O . ALA A 1 100 ? 24.971 6.862 -34.672 1.00 90.44 100 ALA A O 1
ATOM 789 N N . SER A 1 101 ? 22.947 6.211 -33.965 1.00 92.69 101 SER A N 1
ATOM 790 C CA . SER A 1 101 ? 22.728 5.250 -35.050 1.00 92.69 101 SER A CA 1
ATOM 791 C C . SER A 1 101 ? 22.652 5.912 -36.432 1.00 92.69 101 SER A C 1
ATOM 793 O O . SER A 1 101 ? 23.165 5.351 -37.406 1.00 92.69 101 SER A O 1
ATOM 795 N N . LYS A 1 102 ? 22.075 7.118 -36.542 1.00 91.38 102 LYS A N 1
ATOM 796 C CA . LYS A 1 102 ? 22.084 7.905 -37.788 1.00 91.38 102 LYS A CA 1
ATOM 797 C C . LYS A 1 102 ? 23.509 8.246 -38.218 1.00 91.38 102 LYS A C 1
ATOM 799 O O . LYS A 1 102 ? 23.844 8.073 -39.389 1.00 91.38 102 LYS A O 1
ATOM 804 N N . VAL A 1 103 ? 24.349 8.695 -37.282 1.00 91.25 103 VAL A N 1
ATOM 805 C CA . VAL A 1 103 ? 25.755 9.036 -37.560 1.00 91.25 103 VAL A CA 1
ATOM 806 C C . VAL A 1 103 ? 26.538 7.805 -38.014 1.00 91.25 103 VAL A C 1
ATOM 808 O O . VAL A 1 103 ? 27.244 7.871 -39.023 1.00 91.25 103 VAL A O 1
ATOM 811 N N . ASP A 1 104 ? 26.374 6.673 -37.332 1.00 95.75 104 ASP A N 1
ATOM 812 C CA . ASP A 1 104 ? 27.037 5.420 -37.709 1.00 95.75 104 ASP A CA 1
ATOM 813 C C . ASP A 1 104 ? 26.602 4.937 -39.100 1.00 95.75 104 ASP A C 1
ATOM 815 O O . ASP A 1 104 ? 27.441 4.564 -39.927 1.00 95.75 104 ASP A O 1
ATOM 819 N N . THR A 1 105 ? 25.302 5.024 -39.400 1.00 93.69 105 THR A N 1
ATOM 820 C CA . THR A 1 105 ? 24.754 4.685 -40.723 1.00 93.69 105 THR A CA 1
ATOM 821 C C . THR A 1 105 ? 25.343 5.587 -41.806 1.00 93.69 105 THR A C 1
ATOM 823 O O . THR A 1 105 ? 25.757 5.097 -42.861 1.00 93.69 105 THR A O 1
ATOM 826 N N . LEU A 1 106 ? 25.442 6.897 -41.551 1.00 92.56 106 LEU A N 1
ATOM 827 C CA . LEU A 1 106 ? 26.018 7.853 -42.496 1.00 92.56 106 LEU A CA 1
ATOM 828 C C . LEU A 1 106 ? 27.505 7.570 -42.741 1.00 92.56 106 LEU A C 1
ATOM 830 O O . LEU A 1 106 ? 27.952 7.567 -43.888 1.00 92.56 106 LEU A O 1
ATOM 834 N N . LYS A 1 107 ? 28.261 7.263 -41.680 1.00 95.38 107 LYS A N 1
ATOM 835 C CA . LYS A 1 107 ? 29.687 6.930 -41.761 1.00 95.38 107 LYS A CA 1
ATOM 836 C C . LYS A 1 107 ? 29.935 5.679 -42.604 1.00 95.38 107 LYS A C 1
ATOM 838 O O . LYS A 1 107 ? 30.803 5.701 -43.477 1.00 95.38 107 LYS A O 1
ATOM 843 N N . TRP A 1 108 ? 29.180 4.603 -42.377 1.00 94.06 108 TRP A N 1
ATOM 844 C CA . TRP A 1 108 ? 29.353 3.368 -43.148 1.00 94.06 108 TRP A CA 1
ATOM 845 C C . TRP A 1 108 ? 28.887 3.527 -44.603 1.00 94.06 108 TRP A C 1
ATOM 847 O O . TRP A 1 108 ? 29.571 3.073 -45.522 1.00 94.06 108 TRP A O 1
ATOM 857 N N . THR A 1 109 ? 27.797 4.269 -44.830 1.00 96.12 109 THR A N 1
ATOM 858 C CA . THR A 1 109 ? 27.299 4.594 -46.177 1.00 96.12 109 THR A CA 1
ATOM 859 C C . THR A 1 109 ? 28.329 5.399 -46.974 1.00 96.12 109 THR A C 1
ATOM 861 O O . THR A 1 109 ? 28.650 5.036 -48.104 1.00 96.12 109 THR A O 1
ATOM 864 N N . ALA A 1 110 ? 28.915 6.442 -46.377 1.00 95.56 110 ALA A N 1
ATOM 865 C CA . ALA A 1 110 ? 29.977 7.225 -47.007 1.00 95.56 110 ALA A CA 1
ATOM 866 C C . ALA A 1 110 ? 31.215 6.368 -47.334 1.00 95.56 110 ALA A C 1
ATOM 868 O O . ALA A 1 110 ? 31.780 6.486 -48.422 1.00 95.56 110 ALA A O 1
ATOM 869 N N . GLY A 1 111 ? 31.600 5.459 -46.429 1.00 96.25 111 GLY A N 1
ATOM 870 C CA . GLY A 1 111 ? 32.688 4.506 -46.659 1.00 96.25 111 GLY A CA 1
ATOM 871 C C . GLY A 1 111 ? 32.435 3.583 -47.858 1.00 96.25 111 GLY A C 1
ATOM 872 O O . GLY A 1 111 ? 33.329 3.398 -48.685 1.00 96.25 111 GLY A O 1
ATOM 873 N N . MET A 1 112 ? 31.214 3.056 -48.002 1.00 95.19 112 MET A N 1
ATOM 874 C CA . MET A 1 112 ? 30.849 2.225 -49.156 1.00 95.19 112 MET A CA 1
ATOM 875 C C . MET A 1 112 ? 30.844 3.005 -50.471 1.00 95.19 112 MET A C 1
ATOM 877 O O . MET A 1 112 ? 31.383 2.510 -51.460 1.00 95.19 112 MET A O 1
ATOM 881 N N . PHE A 1 113 ? 30.310 4.232 -50.493 1.00 93.81 113 PHE A N 1
ATOM 882 C CA . PHE A 1 113 ? 30.364 5.085 -51.688 1.00 93.81 113 PHE A CA 1
ATOM 883 C C . PHE A 1 113 ? 31.804 5.358 -52.136 1.00 93.81 113 PHE A C 1
ATOM 885 O O . PHE A 1 113 ? 32.106 5.282 -53.331 1.00 93.81 113 PHE A O 1
ATOM 892 N N . ALA A 1 114 ? 32.709 5.627 -51.191 1.00 95.00 114 ALA A N 1
ATOM 893 C CA . ALA A 1 114 ? 34.123 5.824 -51.490 1.00 95.00 114 ALA A CA 1
ATOM 894 C C . ALA A 1 114 ? 34.763 4.557 -52.085 1.00 95.00 114 ALA A C 1
ATOM 896 O O . ALA A 1 114 ? 35.436 4.632 -53.115 1.00 95.00 114 ALA A O 1
ATOM 897 N N . ALA A 1 115 ? 34.503 3.389 -51.488 1.00 95.62 115 ALA A N 1
ATOM 898 C CA . ALA A 1 115 ? 35.009 2.109 -51.983 1.00 95.62 115 ALA A CA 1
ATOM 899 C C . ALA A 1 115 ? 34.489 1.783 -53.394 1.00 95.62 115 ALA A C 1
ATOM 901 O O . ALA A 1 115 ? 35.273 1.441 -54.279 1.00 95.62 115 ALA A O 1
ATOM 902 N N . GLN A 1 116 ? 33.185 1.945 -53.638 1.00 88.56 116 GLN A N 1
ATOM 903 C CA . GLN A 1 116 ? 32.581 1.708 -54.951 1.00 88.56 116 GLN A CA 1
ATOM 904 C C . GLN A 1 116 ? 33.151 2.652 -56.016 1.00 88.56 116 GLN A C 1
ATOM 906 O O . GLN A 1 116 ? 33.451 2.221 -57.129 1.00 88.56 116 GLN A O 1
ATOM 911 N N . THR A 1 117 ? 33.353 3.926 -55.673 1.00 95.25 117 THR A N 1
ATOM 912 C CA . THR A 1 117 ? 33.943 4.911 -56.591 1.00 95.25 117 THR A CA 1
ATOM 913 C C . THR A 1 117 ? 35.382 4.541 -56.951 1.00 95.25 117 THR A C 1
ATOM 915 O O . THR A 1 117 ? 35.749 4.571 -58.126 1.00 95.25 117 THR A O 1
ATOM 918 N N . ALA A 1 118 ? 36.185 4.114 -55.971 1.00 95.62 118 ALA A N 1
ATOM 919 C CA . ALA A 1 118 ? 37.547 3.642 -56.213 1.00 95.62 118 ALA A CA 1
ATOM 920 C C . ALA A 1 118 ? 37.582 2.405 -57.130 1.00 95.62 118 ALA A C 1
ATOM 922 O O . ALA A 1 118 ? 38.415 2.341 -58.036 1.00 95.62 118 ALA A O 1
ATOM 923 N N . LEU A 1 119 ? 36.652 1.458 -56.950 1.00 96.56 119 LEU A N 1
ATOM 924 C CA . LEU A 1 119 ? 36.521 0.289 -57.826 1.00 96.56 119 LEU A CA 1
ATOM 925 C C . LEU A 1 119 ? 36.182 0.683 -59.271 1.00 96.56 119 LEU A C 1
ATOM 927 O O . LEU A 1 119 ? 36.811 0.172 -60.198 1.00 96.56 119 LEU A O 1
ATOM 931 N N . ILE A 1 120 ? 35.236 1.609 -59.476 1.00 95.00 120 ILE A N 1
ATOM 932 C CA . ILE A 1 120 ? 34.855 2.086 -60.818 1.00 95.00 120 ILE A CA 1
ATOM 933 C C . ILE A 1 120 ? 36.038 2.782 -61.504 1.00 95.00 120 ILE A C 1
ATOM 935 O O . ILE A 1 120 ? 36.339 2.472 -62.657 1.00 95.00 120 ILE A O 1
ATOM 939 N N . ILE A 1 121 ? 36.743 3.676 -60.802 1.00 94.38 121 ILE A N 1
ATOM 940 C CA . ILE A 1 121 ? 37.926 4.369 -61.341 1.00 94.38 121 ILE A CA 1
ATOM 941 C C . ILE A 1 121 ? 39.022 3.361 -61.709 1.00 94.38 121 ILE A C 1
ATOM 943 O O . ILE A 1 121 ? 39.601 3.446 -62.794 1.00 94.38 121 ILE A O 1
ATOM 947 N N . GLY A 1 122 ? 39.283 2.379 -60.841 1.00 94.31 122 GLY A N 1
ATOM 948 C CA . GLY A 1 122 ? 40.257 1.318 -61.102 1.00 94.31 122 GLY A CA 1
ATOM 949 C C . GLY A 1 122 ? 39.906 0.487 -62.338 1.00 94.31 122 GLY A C 1
ATOM 950 O O . GLY A 1 122 ? 40.769 0.244 -63.184 1.00 94.31 122 GLY A O 1
ATOM 951 N N . ALA A 1 123 ? 38.633 0.112 -62.491 1.00 93.25 123 ALA A N 1
ATOM 952 C CA . ALA A 1 123 ? 38.148 -0.616 -63.661 1.00 93.25 123 ALA A CA 1
ATOM 953 C C . ALA A 1 123 ? 38.269 0.214 -64.950 1.00 93.25 123 ALA A C 1
ATOM 955 O O . ALA A 1 123 ? 38.768 -0.289 -65.958 1.00 93.25 123 ALA A O 1
ATOM 956 N N . MET A 1 124 ? 37.888 1.497 -64.915 1.00 91.81 124 MET A N 1
ATOM 957 C CA . MET A 1 124 ? 38.040 2.408 -66.056 1.00 91.81 124 MET A CA 1
ATOM 958 C C . MET A 1 124 ? 39.507 2.559 -66.475 1.00 91.81 124 MET A C 1
ATOM 960 O O . MET A 1 124 ? 39.819 2.494 -67.663 1.00 91.81 124 MET A O 1
ATOM 964 N N . PHE A 1 125 ? 40.427 2.709 -65.518 1.00 91.38 125 PHE A N 1
ATOM 965 C CA . PHE A 1 125 ? 41.859 2.799 -65.809 1.00 91.38 125 PHE A CA 1
ATOM 966 C C . PHE A 1 125 ? 42.408 1.512 -66.441 1.00 91.38 125 PHE A C 1
ATOM 968 O O . PHE A 1 125 ? 43.164 1.572 -67.413 1.00 91.38 125 PHE A O 1
ATOM 975 N N . ALA A 1 126 ? 42.006 0.347 -65.924 1.00 91.00 126 ALA A N 1
ATOM 976 C CA . ALA A 1 126 ? 42.386 -0.941 -66.497 1.00 91.00 126 ALA A CA 1
ATOM 977 C C . ALA A 1 126 ? 41.885 -1.087 -67.945 1.00 91.00 126 ALA A C 1
ATOM 979 O O . ALA A 1 126 ? 42.656 -1.482 -68.818 1.00 91.00 126 ALA A O 1
ATOM 980 N N . MET A 1 127 ? 40.638 -0.687 -68.224 1.00 89.88 127 MET A N 1
ATOM 981 C CA . MET A 1 127 ? 40.087 -0.685 -69.585 1.00 89.88 127 MET A CA 1
ATOM 982 C C . MET A 1 127 ? 40.860 0.250 -70.528 1.00 89.88 127 MET A C 1
ATOM 984 O O . MET A 1 127 ? 41.177 -0.145 -71.649 1.00 89.88 127 MET A O 1
ATOM 988 N N . LEU A 1 128 ? 41.232 1.457 -70.078 1.00 86.56 128 LEU A N 1
ATOM 989 C CA . LEU A 1 128 ? 42.047 2.389 -70.873 1.00 86.56 128 LEU A CA 1
ATOM 990 C C . LEU A 1 128 ? 43.429 1.813 -71.208 1.00 86.56 128 LEU A C 1
ATOM 992 O O . LEU A 1 128 ? 43.903 1.979 -72.331 1.00 86.56 128 LEU A O 1
ATOM 996 N N . LYS A 1 129 ? 44.063 1.113 -70.259 1.00 80.00 129 LYS A N 1
ATOM 997 C CA . LYS A 1 129 ? 45.352 0.436 -70.475 1.00 80.00 129 LYS A CA 1
ATOM 998 C C . LYS A 1 129 ? 45.254 -0.721 -71.470 1.00 80.00 129 LYS A C 1
ATOM 1000 O O . LYS A 1 129 ? 46.182 -0.909 -72.246 1.00 80.00 129 LYS A O 1
ATOM 1005 N N . MET A 1 130 ? 44.155 -1.476 -71.467 1.00 79.50 130 MET A N 1
ATOM 1006 C CA . MET A 1 130 ? 43.954 -2.611 -72.379 1.00 79.50 130 MET A CA 1
ATOM 1007 C C . MET A 1 130 ? 43.639 -2.186 -73.822 1.00 79.50 130 MET A C 1
ATOM 1009 O O . MET A 1 130 ? 43.880 -2.961 -74.741 1.00 79.50 130 MET A O 1
ATOM 1013 N N . ASN A 1 131 ? 43.132 -0.965 -74.032 1.00 75.75 131 ASN A N 1
ATOM 1014 C CA . ASN A 1 131 ? 42.832 -0.422 -75.363 1.00 75.75 131 ASN A CA 1
ATOM 1015 C C . ASN A 1 131 ? 43.980 0.421 -75.959 1.00 75.75 131 ASN A C 1
ATOM 1017 O O . ASN A 1 131 ? 43.807 1.055 -77.000 1.00 75.75 131 ASN A O 1
ATOM 1021 N N . GLN A 1 132 ? 45.148 0.469 -75.308 1.00 70.75 132 GLN A N 1
ATOM 1022 C CA . GLN A 1 132 ? 46.334 1.077 -75.910 1.00 70.75 132 GLN A CA 1
ATOM 1023 C C . GLN A 1 132 ? 47.020 0.055 -76.829 1.00 70.75 132 GLN A C 1
ATOM 1025 O O . GLN A 1 132 ? 47.323 -1.050 -76.371 1.00 70.75 132 GLN A O 1
ATOM 1030 N N . PRO A 1 133 ? 47.281 0.382 -78.110 1.00 69.44 133 PRO A N 1
ATOM 1031 C CA . PRO A 1 133 ? 48.060 -0.494 -78.976 1.00 69.44 133 PRO A CA 1
ATOM 1032 C C . PRO A 1 133 ? 49.453 -0.694 -78.366 1.00 69.44 133 PRO A C 1
ATOM 1034 O O . PRO A 1 133 ? 50.073 0.270 -77.914 1.00 69.44 133 PRO A O 1
ATOM 1037 N N . ASN A 1 134 ? 49.928 -1.946 -78.331 1.00 69.62 134 ASN A N 1
ATOM 1038 C CA . ASN A 1 134 ? 51.257 -2.288 -77.817 1.00 69.62 134 ASN A CA 1
ATOM 1039 C C . ASN A 1 134 ? 52.312 -1.345 -78.426 1.00 69.62 134 ASN A C 1
ATOM 1041 O O . ASN A 1 134 ? 52.324 -1.193 -79.654 1.00 69.62 134 ASN A O 1
ATOM 1045 N N . PRO A 1 135 ? 53.205 -0.731 -77.624 1.00 68.06 135 PRO A N 1
ATOM 1046 C CA . PRO A 1 135 ? 54.321 0.004 -78.195 1.00 68.06 135 PRO A CA 1
ATOM 1047 C C . PRO A 1 135 ? 55.135 -0.959 -79.077 1.00 68.06 135 PRO A C 1
ATOM 1049 O O . PRO A 1 135 ? 55.317 -2.122 -78.697 1.00 68.06 135 PRO A O 1
ATOM 1052 N N . PRO A 1 136 ? 55.593 -0.521 -80.265 1.00 64.94 136 PRO A N 1
ATOM 1053 C CA . PRO A 1 136 ? 56.398 -1.369 -81.136 1.00 64.94 136 PRO A CA 1
ATOM 1054 C C . PRO A 1 136 ? 57.630 -1.860 -80.362 1.00 64.94 136 PRO A C 1
ATOM 1056 O O . PRO A 1 136 ? 58.177 -1.088 -79.568 1.00 64.94 136 PRO A O 1
ATOM 1059 N N . PRO A 1 137 ? 58.075 -3.116 -80.556 1.00 68.88 137 PRO A N 1
ATOM 1060 C CA . PRO A 1 137 ? 59.224 -3.651 -79.839 1.00 68.88 137 PRO A CA 1
ATOM 1061 C C . PRO A 1 137 ? 60.442 -2.753 -80.075 1.00 68.88 137 PRO A C 1
ATOM 1063 O O . PRO A 1 137 ? 60.997 -2.687 -81.172 1.00 68.88 137 PRO A O 1
ATOM 1066 N N . THR A 1 138 ? 60.845 -2.025 -79.035 1.00 64.50 138 THR A N 1
ATOM 1067 C CA . THR A 1 138 ? 62.086 -1.258 -79.022 1.00 64.50 138 THR A CA 1
ATOM 1068 C C . THR A 1 138 ? 63.245 -2.237 -78.945 1.00 64.50 138 THR A C 1
ATOM 1070 O O . THR A 1 138 ? 63.516 -2.800 -77.887 1.00 64.50 138 THR A O 1
ATOM 1073 N N . GLY A 1 139 ? 63.924 -2.417 -80.075 1.00 51.78 139 GLY A N 1
ATOM 1074 C CA . GLY A 1 139 ? 65.188 -3.134 -80.165 1.00 51.78 139 GLY A CA 1
ATOM 1075 C C . GLY A 1 139 ? 65.022 -4.587 -80.587 1.00 51.78 139 GLY A C 1
ATOM 1076 O O . GLY A 1 139 ? 64.721 -5.462 -79.781 1.00 51.78 139 GLY A O 1
ATOM 1077 N N . PHE A 1 140 ? 65.334 -4.863 -81.853 1.00 60.53 140 PHE A N 1
ATOM 1078 C CA . PHE A 1 140 ? 65.956 -6.140 -82.180 1.00 60.53 140 PHE A CA 1
ATOM 1079 C C . PHE A 1 140 ? 67.191 -6.282 -81.275 1.00 60.53 140 PHE A C 1
ATOM 1081 O O . PHE A 1 140 ? 67.988 -5.337 -81.231 1.00 60.53 140 PHE A O 1
ATOM 1088 N N . PRO A 1 141 ? 67.386 -7.397 -80.549 1.00 58.81 141 PRO A N 1
ATOM 1089 C CA . PRO A 1 141 ? 68.693 -7.664 -79.974 1.00 58.81 141 PRO A CA 1
ATOM 1090 C C . PRO A 1 141 ? 69.684 -7.665 -81.139 1.00 58.81 141 PRO A C 1
ATOM 1092 O O . PRO A 1 141 ? 69.535 -8.451 -82.077 1.00 58.81 141 PRO A O 1
ATOM 1095 N N . LEU A 1 142 ? 70.651 -6.740 -81.125 1.00 58.19 142 LEU A N 1
ATOM 1096 C CA . LEU A 1 142 ? 71.794 -6.821 -82.025 1.00 58.19 142 LEU A CA 1
ATOM 1097 C C . LEU A 1 142 ? 72.378 -8.221 -81.821 1.00 58.19 142 LEU A C 1
ATOM 1099 O O . LEU A 1 142 ? 72.790 -8.561 -80.710 1.00 58.19 142 LEU A O 1
ATOM 1103 N N . ALA A 1 143 ? 72.351 -9.047 -82.866 1.00 60.28 143 ALA A N 1
ATOM 1104 C CA . ALA A 1 143 ? 73.046 -10.320 -82.845 1.00 60.28 143 ALA A CA 1
ATOM 1105 C C . ALA A 1 143 ? 74.506 -10.051 -82.433 1.00 60.28 143 ALA A C 1
ATOM 1107 O O . ALA A 1 143 ? 75.099 -9.094 -82.947 1.00 60.28 143 ALA A O 1
ATOM 1108 N N . PRO A 1 144 ? 75.091 -10.829 -81.503 1.00 61.84 144 PRO A N 1
ATOM 1109 C CA . PRO A 1 144 ? 76.509 -10.697 -81.209 1.00 61.84 144 PRO A CA 1
ATOM 1110 C C . PRO A 1 144 ? 77.283 -10.864 -82.521 1.00 61.84 144 PRO A C 1
ATOM 1112 O O . PRO A 1 144 ? 77.009 -11.783 -83.297 1.00 61.84 144 PRO A O 1
ATOM 1115 N N . ALA A 1 145 ? 78.192 -9.928 -82.796 1.00 57.81 145 ALA A N 1
ATOM 1116 C CA . ALA A 1 145 ? 79.027 -9.958 -83.988 1.00 57.81 145 ALA A CA 1
ATOM 1117 C C . ALA A 1 145 ? 79.717 -11.334 -84.106 1.00 57.81 145 ALA A C 1
ATOM 1119 O O . ALA A 1 145 ? 80.169 -11.862 -83.087 1.00 57.81 145 ALA A O 1
ATOM 1120 N N . PRO A 1 146 ? 79.793 -11.933 -85.308 1.00 59.47 146 PRO A N 1
ATOM 1121 C CA . PRO A 1 146 ? 80.399 -13.246 -85.482 1.00 59.47 146 PRO A CA 1
ATOM 1122 C C . PRO A 1 146 ? 81.867 -13.202 -85.046 1.00 59.47 146 PRO A C 1
ATOM 1124 O O . PRO A 1 146 ? 82.677 -12.489 -85.640 1.00 59.47 146 PRO A O 1
ATOM 1127 N N . GLU A 1 147 ? 82.213 -13.965 -84.007 1.00 55.34 147 GLU A N 1
ATOM 1128 C CA . GLU A 1 147 ? 83.606 -14.229 -83.658 1.00 55.34 147 GLU A CA 1
ATOM 1129 C C . GLU A 1 147 ? 84.296 -14.856 -84.877 1.00 55.34 147 GLU A C 1
ATOM 1131 O O . GLU A 1 147 ? 83.921 -15.938 -85.337 1.00 55.34 147 GLU A O 1
ATOM 1136 N N . MET A 1 148 ? 85.312 -14.176 -85.416 1.00 56.00 148 MET A N 1
ATOM 1137 C CA . MET A 1 148 ? 86.227 -14.751 -86.400 1.00 56.00 148 MET A CA 1
ATOM 1138 C C . MET A 1 148 ? 86.997 -15.905 -85.744 1.00 56.00 148 MET A C 1
ATOM 1140 O O . MET A 1 148 ? 88.078 -15.727 -85.187 1.00 56.00 148 MET A O 1
ATOM 1144 N N . ARG A 1 149 ? 86.426 -17.111 -85.798 1.00 56.94 149 ARG A N 1
ATOM 1145 C CA . ARG A 1 149 ? 87.117 -18.356 -85.459 1.00 56.94 149 ARG A CA 1
ATOM 1146 C C . ARG A 1 149 ? 88.180 -18.620 -86.523 1.00 56.94 149 ARG A C 1
ATOM 1148 O O . ARG A 1 149 ? 87.854 -18.977 -87.653 1.00 56.94 149 ARG A O 1
ATOM 1155 N N . LEU A 1 150 ? 89.451 -18.453 -86.156 1.00 65.44 150 LEU A N 1
ATOM 1156 C CA . LEU A 1 150 ? 90.562 -18.993 -86.938 1.00 65.44 150 LEU A CA 1
ATOM 1157 C C . LEU A 1 150 ? 90.392 -20.519 -87.108 1.00 65.44 150 LEU A C 1
ATOM 1159 O O . LEU A 1 150 ? 89.936 -21.187 -86.174 1.00 65.44 150 LEU A O 1
ATOM 1163 N N . PRO A 1 151 ? 90.752 -21.083 -88.275 1.00 64.50 151 PRO A N 1
ATOM 1164 C CA . PRO A 1 151 ? 90.631 -22.513 -88.531 1.00 64.50 151 PRO A CA 1
ATOM 1165 C C . PRO A 1 151 ? 91.531 -23.321 -87.586 1.00 64.50 151 PRO A C 1
ATOM 1167 O O . PRO A 1 151 ? 92.715 -23.025 -87.425 1.00 64.50 151 PRO A O 1
ATOM 1170 N N . ALA A 1 152 ? 90.960 -24.356 -86.967 1.00 62.84 152 ALA A N 1
ATOM 1171 C CA . ALA A 1 152 ? 91.699 -25.314 -86.154 1.00 62.84 152 ALA A CA 1
ATOM 1172 C C . ALA A 1 152 ? 92.654 -26.156 -87.032 1.00 62.84 152 ALA A C 1
ATOM 1174 O O . ALA A 1 152 ? 92.290 -26.503 -88.160 1.00 62.84 152 ALA A O 1
ATOM 1175 N N . PRO A 1 153 ? 93.857 -26.506 -86.542 1.00 68.38 153 PRO A N 1
ATOM 1176 C CA . PRO A 1 153 ? 94.788 -27.367 -87.268 1.00 68.38 153 PRO A CA 1
ATOM 1177 C C . PRO A 1 153 ? 94.243 -28.804 -87.411 1.00 68.38 153 PRO A C 1
ATOM 1179 O O . PRO A 1 153 ? 93.519 -29.274 -86.528 1.00 68.38 153 PRO A O 1
ATOM 1182 N N . PRO A 1 154 ? 94.588 -29.525 -88.497 1.00 67.06 154 PRO A N 1
ATOM 1183 C CA . PRO A 1 154 ? 94.101 -30.881 -88.736 1.00 67.06 154 PRO A CA 1
ATOM 1184 C C . PRO A 1 154 ? 94.604 -31.853 -87.662 1.00 67.06 154 PRO A C 1
ATOM 1186 O O . PRO A 1 154 ? 95.794 -31.913 -87.354 1.00 67.06 154 PRO A O 1
ATOM 1189 N N . THR A 1 155 ? 93.684 -32.631 -87.096 1.00 61.00 155 THR A N 1
ATOM 1190 C CA . THR A 1 155 ? 93.985 -33.724 -86.164 1.00 61.00 155 THR A CA 1
ATOM 1191 C C . THR A 1 155 ? 94.562 -34.916 -86.947 1.00 61.00 155 THR A C 1
ATOM 1193 O O . THR A 1 155 ? 94.027 -35.241 -88.008 1.00 61.00 155 THR A O 1
ATOM 1196 N N . PRO A 1 156 ? 95.640 -35.570 -86.476 1.00 63.81 156 PRO A N 1
ATOM 1197 C CA . PRO A 1 156 ? 96.298 -36.648 -87.213 1.00 63.81 156 PRO A CA 1
ATOM 1198 C C . PRO A 1 156 ? 95.439 -37.918 -87.296 1.00 63.81 156 PRO A C 1
ATOM 1200 O O . PRO A 1 156 ? 94.890 -38.391 -86.301 1.00 63.81 156 PRO A O 1
ATOM 1203 N N . THR A 1 157 ? 95.362 -38.483 -88.500 1.00 63.59 157 THR A N 1
ATOM 1204 C CA . THR A 1 157 ? 94.710 -39.757 -88.820 1.00 63.59 157 THR A CA 1
ATOM 1205 C C . THR A 1 157 ? 95.429 -40.925 -88.125 1.00 63.59 157 THR A C 1
ATOM 1207 O O . THR A 1 157 ? 96.652 -41.027 -88.246 1.00 63.59 157 THR A O 1
ATOM 1210 N N . PRO A 1 158 ? 94.725 -41.841 -87.436 1.00 63.38 158 PRO A N 1
ATOM 1211 C CA . PRO A 1 158 ? 95.350 -43.030 -86.869 1.00 63.38 158 PRO A CA 1
ATOM 1212 C C . PRO A 1 158 ? 95.649 -44.049 -87.979 1.00 63.38 158 PRO A C 1
ATOM 1214 O O . PRO A 1 158 ? 94.741 -44.576 -88.622 1.00 63.38 158 PRO A O 1
ATOM 1217 N N . VAL A 1 159 ? 96.935 -44.326 -88.207 1.00 66.50 159 VAL A N 1
ATOM 1218 C CA . VAL A 1 159 ? 97.400 -45.416 -89.075 1.00 66.50 159 VAL A CA 1
ATOM 1219 C C . VAL A 1 159 ? 97.411 -46.708 -88.259 1.00 66.50 159 VAL A C 1
ATOM 1221 O O . VAL A 1 159 ? 98.153 -46.839 -87.287 1.00 66.50 159 VAL A O 1
ATOM 1224 N N . VAL A 1 160 ? 96.561 -47.651 -88.656 1.00 65.25 160 VAL A N 1
ATOM 1225 C CA . VAL A 1 160 ? 96.545 -49.034 -88.164 1.00 65.25 160 VAL A CA 1
ATOM 1226 C C . VAL A 1 160 ? 97.672 -49.815 -88.870 1.00 65.25 160 VAL A C 1
ATOM 1228 O O . VAL A 1 160 ? 97.766 -49.729 -90.095 1.00 65.25 160 VAL A O 1
ATOM 1231 N N . PRO A 1 161 ? 98.533 -50.554 -88.146 1.00 60.50 161 PRO A N 1
ATOM 1232 C CA . PRO A 1 161 ? 99.642 -51.311 -88.733 1.00 60.50 161 PRO A CA 1
ATOM 1233 C C . PRO A 1 161 ? 99.188 -52.655 -89.344 1.00 60.50 161 PRO A C 1
ATOM 1235 O O . PRO A 1 161 ? 98.401 -53.365 -88.713 1.00 60.50 161 PRO A O 1
ATOM 1238 N N . PRO A 1 162 ? 99.694 -53.052 -90.528 1.00 65.00 162 PRO A N 1
ATOM 1239 C CA . PRO A 1 162 ? 99.595 -54.425 -91.019 1.00 65.00 162 PRO A CA 1
ATOM 1240 C C . PRO A 1 162 ? 100.804 -55.282 -90.579 1.00 65.00 162 PRO A C 1
ATOM 1242 O O . PRO A 1 162 ? 101.937 -54.839 -90.725 1.00 65.00 162 PRO A O 1
ATOM 1245 N N . HIS A 1 163 ? 100.488 -56.479 -90.058 1.00 48.03 163 HIS A N 1
ATOM 1246 C CA . HIS A 1 163 ? 101.269 -57.724 -89.862 1.00 48.03 163 HIS A CA 1
ATOM 1247 C C . HIS A 1 163 ? 102.787 -57.689 -89.627 1.00 48.03 163 HIS A C 1
ATOM 1249 O O . HIS A 1 163 ? 103.545 -57.361 -90.563 1.00 48.03 163 HIS A O 1
#

Radius of gyration: 67.02 Å; chains: 1; bounding box: 141×69×155 Å

pLDDT: mean 85.53, std 15.15, range [38.47, 98.38]

Secondary structure (DSSP, 8-state):
--------HHHHHHHHHHTT--HHHHHHHHHHHHHHHHHHSPPHHHHHHHHHHHHHHHHHHHHHHHHHHHHHHHHHHHHHHHHHHHHHHHHHHHHHHHHHHHHHHHHHHHHHHHHHHHHHHHHHHHHHHHTSPPPP---PPPPPPPP--PPPPPPPP--PPP-